Protein AF-A0A967SF61-F1 (afdb_monomer_lite)

Sequence (78 aa):
MREYDVVAVDREIEVAPGVFFPAWTYNGQVPGPTIRCTEGDRVRVNFDNAGTHPHTIHFHGIHAADMDGVFEVVEPGR

Secondary structure (DSSP, 8-state):
-EEEEEEEEEEEEEEETTEEEEEEEETTBSSPP-----TTPPEEEEEEE-SSS-B----SS---GGGSSSS--B-TT-

Structure (mmCIF, N/CA/C/O backbone):
data_AF-A0A967SF61-F1
#
_entry.id   AF-A0A967SF61-F1
#
loop_
_atom_site.group_PDB
_atom_site.id
_atom_site.type_symbol
_atom_site.label_atom_id
_atom_site.label_alt_id
_atom_site.label_comp_id
_atom_site.label_asym_id
_atom_site.label_entity_id
_atom_site.label_seq_id
_atom_site.pdbx_PDB_ins_code
_atom_site.Cartn_x
_atom_site.Cartn_y
_atom_site.Cartn_z
_atom_site.occupancy
_atom_site.B_iso_or_equiv
_atom_site.auth_seq_id
_atom_site.auth_comp_id
_atom_site.auth_asym_id
_atom_site.auth_atom_id
_atom_site.pdbx_PDB_model_num
ATOM 1 N N . MET A 1 1 ? -16.641 -3.123 11.484 1.00 87.44 1 MET A N 1
ATOM 2 C CA . MET A 1 1 ? -15.259 -3.478 11.096 1.00 87.44 1 MET A CA 1
ATOM 3 C C . MET A 1 1 ? -15.196 -3.392 9.585 1.00 87.44 1 MET A C 1
ATOM 5 O O . MET A 1 1 ? -16.068 -3.973 8.950 1.00 87.44 1 MET A O 1
ATOM 9 N N . ARG A 1 2 ? -14.250 -2.631 9.032 1.00 97.12 2 ARG A N 1
ATOM 10 C CA . ARG A 1 2 ? -13.976 -2.572 7.589 1.00 97.12 2 ARG A CA 1
ATOM 11 C C . ARG A 1 2 ? -12.670 -3.292 7.312 1.00 97.12 2 ARG A C 1
ATOM 13 O O . ARG A 1 2 ? -11.710 -3.084 8.047 1.00 97.12 2 ARG A O 1
ATOM 20 N N . GLU A 1 3 ? -12.656 -4.116 6.282 1.00 98.31 3 GLU A N 1
ATOM 21 C CA . GLU A 1 3 ? -11.529 -4.978 5.949 1.00 98.31 3 GLU A CA 1
ATOM 22 C C . GLU A 1 3 ? -11.129 -4.757 4.494 1.00 98.31 3 GLU A C 1
ATOM 24 O O . GLU A 1 3 ? -11.992 -4.525 3.644 1.00 98.31 3 GLU A O 1
ATOM 29 N N . TYR A 1 4 ? -9.823 -4.764 4.248 1.00 98.44 4 TYR A N 1
ATOM 30 C CA . TYR A 1 4 ? -9.216 -4.535 2.945 1.00 98.44 4 TYR A CA 1
ATOM 31 C C . TYR A 1 4 ? -8.083 -5.527 2.744 1.00 98.44 4 TYR A C 1
ATOM 33 O O . TYR A 1 4 ? -7.237 -5.662 3.625 1.00 98.44 4 TYR A O 1
ATOM 41 N N . ASP A 1 5 ? -8.036 -6.140 1.569 1.00 98.44 5 ASP A N 1
ATOM 42 C CA . ASP A 1 5 ? -6.912 -6.968 1.151 1.00 98.44 5 ASP A CA 1
ATOM 43 C C . ASP A 1 5 ? -6.017 -6.146 0.220 1.00 98.44 5 ASP A C 1
ATOM 45 O O . ASP A 1 5 ? -6.469 -5.571 -0.784 1.00 98.44 5 ASP A O 1
ATOM 49 N N . VAL A 1 6 ? -4.748 -6.040 0.595 1.00 98.56 6 VAL A N 1
ATOM 50 C CA . VAL A 1 6 ? -3.735 -5.272 -0.120 1.00 98.56 6 VAL A CA 1
ATOM 51 C C . VAL A 1 6 ? -2.551 -6.181 -0.403 1.00 98.56 6 VAL A C 1
ATOM 53 O O . VAL A 1 6 ? -2.006 -6.800 0.497 1.00 98.56 6 VAL A O 1
ATOM 56 N N . VAL A 1 7 ? -2.127 -6.231 -1.658 1.00 98.75 7 VAL A N 1
ATOM 57 C CA . VAL A 1 7 ? -1.012 -7.056 -2.110 1.00 98.75 7 VAL A CA 1
ATOM 58 C C . VAL A 1 7 ? 0.057 -6.151 -2.699 1.00 98.75 7 VAL A C 1
ATOM 60 O O . VAL A 1 7 ? -0.222 -5.412 -3.649 1.00 98.75 7 VAL A O 1
ATOM 63 N N . ALA A 1 8 ? 1.275 -6.203 -2.162 1.00 98.81 8 ALA A N 1
ATOM 64 C CA . ALA A 1 8 ? 2.434 -5.624 -2.833 1.00 98.81 8 ALA A CA 1
ATOM 65 C C . ALA A 1 8 ? 2.850 -6.522 -4.001 1.00 98.81 8 AL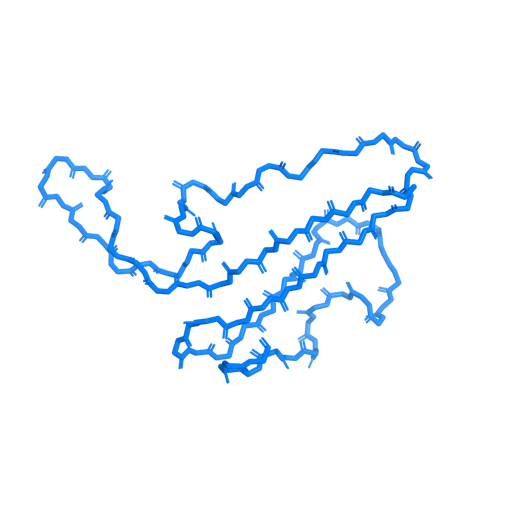A A C 1
ATOM 67 O O . ALA A 1 8 ? 2.994 -7.732 -3.840 1.00 98.81 8 ALA A O 1
ATOM 68 N N . VAL A 1 9 ? 3.023 -5.939 -5.186 1.00 98.62 9 VAL A N 1
ATOM 69 C CA . VAL A 1 9 ? 3.433 -6.666 -6.393 1.00 98.62 9 VAL A CA 1
ATOM 70 C C . VAL A 1 9 ? 4.267 -5.780 -7.315 1.00 98.62 9 VAL A C 1
ATOM 72 O O . VAL A 1 9 ? 3.959 -4.599 -7.516 1.00 98.62 9 VAL A O 1
ATOM 75 N N . ASP A 1 10 ? 5.298 -6.374 -7.910 1.00 98.69 10 ASP A N 1
ATOM 76 C CA . ASP A 1 10 ? 6.174 -5.729 -8.887 1.00 98.69 10 ASP A CA 1
ATOM 77 C C . ASP A 1 10 ? 5.450 -5.628 -10.244 1.00 98.69 10 ASP A C 1
ATOM 79 O O . ASP A 1 10 ? 4.957 -6.628 -10.780 1.00 98.69 10 ASP A O 1
ATOM 83 N N . ARG A 1 11 ? 5.353 -4.422 -10.817 1.00 98.12 11 ARG A N 1
ATOM 84 C CA . ARG A 1 11 ? 4.677 -4.161 -12.102 1.00 98.12 11 ARG A CA 1
ATOM 85 C C . ARG A 1 11 ? 5.374 -3.070 -12.900 1.00 98.12 11 ARG A C 1
ATOM 87 O O . ARG A 1 11 ? 5.796 -2.068 -12.339 1.00 98.12 11 ARG A O 1
ATOM 94 N N . GLU A 1 12 ? 5.396 -3.208 -14.222 1.00 98.12 12 GLU A N 1
ATOM 95 C CA . GLU A 1 12 ? 5.646 -2.056 -15.091 1.00 98.12 12 GLU A CA 1
ATOM 96 C C . GLU A 1 12 ? 4.376 -1.211 -15.221 1.00 98.12 12 GLU A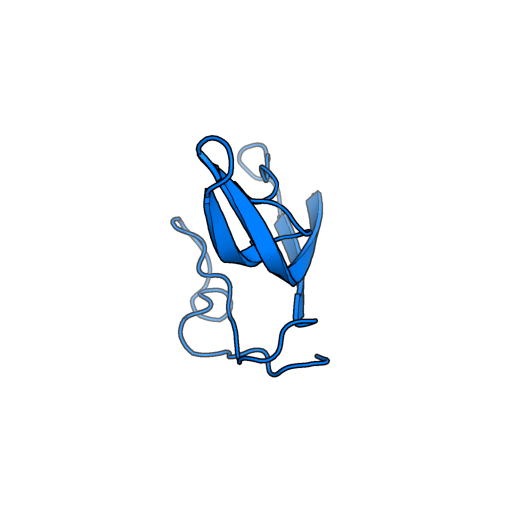 C 1
ATOM 98 O O . GLU A 1 12 ? 3.298 -1.739 -15.504 1.00 98.12 12 GLU A O 1
ATOM 103 N N . ILE A 1 13 ? 4.511 0.099 -15.022 1.00 97.62 13 ILE A N 1
ATOM 104 C CA . ILE A 1 13 ? 3.440 1.080 -15.221 1.00 97.62 13 ILE A CA 1
ATOM 105 C C . ILE A 1 13 ? 3.848 2.087 -16.298 1.00 97.62 13 ILE A C 1
ATOM 107 O O . ILE A 1 13 ? 4.998 2.520 -16.345 1.00 97.62 13 ILE A O 1
ATOM 111 N N . GLU A 1 14 ? 2.914 2.474 -17.163 1.00 97.50 14 GLU A N 1
ATOM 112 C CA . GLU A 1 14 ? 3.139 3.534 -18.149 1.00 97.50 14 GLU A CA 1
ATOM 113 C C . GLU A 1 14 ? 2.896 4.900 -17.491 1.00 97.50 14 GLU A C 1
ATOM 115 O O . GLU A 1 14 ? 1.777 5.213 -17.086 1.00 97.50 14 GLU A O 1
ATOM 120 N N . VAL A 1 15 ? 3.948 5.711 -17.348 1.00 97.56 15 VAL A N 1
ATOM 121 C CA . VAL A 1 15 ? 3.886 7.018 -16.655 1.00 97.56 15 VAL A CA 1
ATOM 122 C C . VAL A 1 15 ? 3.755 8.200 -17.617 1.00 97.56 15 VAL A C 1
ATOM 124 O O . VAL A 1 15 ? 3.321 9.284 -17.233 1.00 97.56 15 VAL A O 1
ATOM 127 N N . ALA A 1 16 ? 4.126 7.987 -18.874 1.00 97.88 16 ALA A N 1
ATOM 128 C CA . ALA A 1 16 ? 3.918 8.880 -20.005 1.00 97.88 16 ALA A CA 1
ATOM 129 C C . ALA A 1 16 ? 3.873 8.022 -21.282 1.00 97.88 16 ALA A C 1
ATOM 131 O O . ALA A 1 16 ? 4.356 6.892 -21.235 1.00 97.88 16 ALA A O 1
ATOM 132 N N . PRO A 1 17 ? 3.347 8.517 -22.417 1.00 98.00 17 PRO A N 1
ATOM 133 C CA . PRO A 1 17 ? 3.241 7.723 -23.642 1.00 98.00 17 PRO A CA 1
ATOM 134 C C . PRO A 1 17 ? 4.565 7.050 -24.036 1.00 98.00 17 PRO A C 1
ATOM 136 O O . PRO A 1 17 ? 5.543 7.729 -24.355 1.00 98.00 17 PRO A O 1
ATOM 139 N N . GLY A 1 18 ? 4.592 5.716 -23.994 1.00 97.94 18 GLY A N 1
ATOM 140 C CA . GLY A 1 18 ? 5.763 4.889 -24.297 1.00 97.94 18 GLY A CA 1
ATOM 141 C C . GLY A 1 18 ? 6.861 4.862 -23.223 1.00 97.94 18 GLY A C 1
ATOM 142 O O . GLY A 1 18 ? 7.909 4.261 -23.456 1.00 97.94 18 GLY A O 1
ATOM 143 N N . VAL A 1 19 ? 6.654 5.491 -22.063 1.00 98.06 19 VAL A N 1
ATOM 144 C CA . VAL A 1 19 ? 7.601 5.514 -20.938 1.00 98.06 19 VAL A CA 1
ATOM 145 C C . VAL A 1 19 ? 7.084 4.600 -19.833 1.00 98.06 19 VAL A C 1
ATOM 147 O O . VAL A 1 19 ? 6.155 4.951 -19.103 1.00 98.06 19 VAL A O 1
ATOM 150 N N . PHE A 1 20 ? 7.720 3.439 -19.698 1.00 98.19 20 PHE A N 1
ATOM 151 C CA . PHE A 1 20 ? 7.411 2.452 -18.667 1.00 98.19 20 PHE A CA 1
ATOM 152 C C . PHE A 1 20 ? 8.375 2.571 -17.489 1.00 98.19 20 PHE A C 1
ATOM 154 O O . PHE A 1 20 ? 9.564 2.846 -17.663 1.00 98.19 20 PHE A O 1
ATOM 161 N N . PHE A 1 21 ? 7.847 2.380 -16.283 1.00 98.25 21 PHE A N 1
ATOM 162 C CA . PHE A 1 21 ? 8.604 2.415 -15.041 1.00 98.25 21 PHE A CA 1
ATOM 163 C C . PHE A 1 21 ? 8.361 1.128 -14.236 1.00 98.25 21 PHE A C 1
ATOM 165 O O . PHE A 1 21 ? 7.197 0.796 -13.989 1.00 98.25 21 PHE A O 1
ATOM 172 N N . PRO A 1 22 ? 9.417 0.414 -13.799 1.00 98.19 22 PRO A N 1
ATOM 173 C CA . PRO A 1 22 ? 9.277 -0.728 -12.903 1.00 98.19 22 PRO A CA 1
ATOM 174 C C . PRO A 1 22 ? 8.920 -0.232 -11.497 1.00 98.19 22 PRO A C 1
ATOM 176 O O . PRO A 1 22 ? 9.749 0.340 -10.791 1.00 98.19 22 PRO A O 1
ATOM 179 N N . ALA A 1 23 ? 7.669 -0.433 -11.097 1.00 98.38 23 ALA A N 1
ATOM 180 C CA . ALA A 1 23 ? 7.115 0.017 -9.830 1.00 98.38 23 ALA A CA 1
ATOM 181 C C . ALA A 1 23 ? 6.832 -1.149 -8.877 1.00 98.38 23 ALA A C 1
ATOM 183 O O . ALA A 1 23 ? 6.389 -2.225 -9.282 1.00 98.38 23 ALA A O 1
ATOM 184 N N . TRP A 1 24 ? 6.979 -0.877 -7.583 1.00 98.75 24 TRP A N 1
ATOM 185 C CA . TRP A 1 24 ? 6.280 -1.621 -6.541 1.00 98.75 24 TRP A CA 1
ATOM 186 C C . TRP A 1 24 ? 4.893 -1.021 -6.374 1.00 98.75 24 TRP A C 1
ATOM 188 O O . TRP A 1 24 ? 4.743 0.192 -6.206 1.00 98.75 24 TRP A O 1
ATOM 198 N N . THR A 1 25 ? 3.871 -1.860 -6.470 1.00 98.69 25 THR A N 1
ATOM 199 C CA . THR A 1 25 ? 2.481 -1.408 -6.535 1.00 98.69 25 THR A CA 1
ATOM 200 C C . THR A 1 25 ? 1.639 -2.092 -5.478 1.00 98.69 25 THR A C 1
ATOM 202 O O . THR A 1 25 ? 1.877 -3.252 -5.149 1.00 98.69 25 THR A O 1
ATOM 205 N N . TYR A 1 26 ? 0.614 -1.396 -4.991 1.00 98.75 26 TYR A N 1
ATOM 206 C CA . TYR A 1 26 ? -0.441 -2.020 -4.201 1.00 98.75 26 TYR A CA 1
ATOM 207 C C . TYR A 1 26 ? -1.580 -2.423 -5.138 1.00 98.75 26 TYR A C 1
ATOM 209 O O . TYR A 1 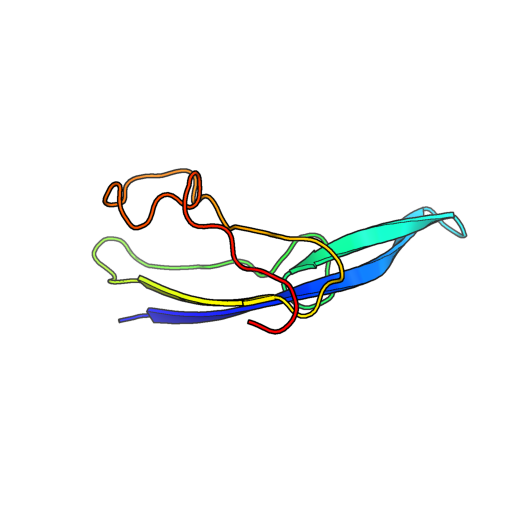26 ? -2.119 -1.591 -5.869 1.00 98.75 26 TYR A O 1
ATOM 217 N N . ASN A 1 27 ? -1.935 -3.706 -5.139 1.00 98.44 27 ASN A N 1
ATOM 218 C CA . ASN A 1 27 ? -2.956 -4.318 -5.999 1.00 98.44 27 ASN A CA 1
ATOM 219 C C . ASN A 1 27 ? -2.730 -4.065 -7.501 1.00 98.44 27 ASN A C 1
ATOM 221 O O . ASN A 1 27 ? -3.683 -3.951 -8.270 1.00 98.44 27 ASN A O 1
ATOM 225 N N . GLY A 1 28 ? -1.468 -3.980 -7.931 1.00 98.00 28 GLY A N 1
ATOM 226 C CA . GLY A 1 28 ? -1.115 -3.867 -9.346 1.00 98.00 28 GLY A CA 1
ATOM 227 C C . GLY A 1 28 ? -1.299 -2.477 -9.955 1.00 98.00 28 GLY A C 1
ATOM 228 O O . GLY A 1 28 ? -1.247 -2.361 -11.178 1.00 98.00 28 GLY A O 1
ATOM 229 N N . GLN A 1 29 ? -1.530 -1.439 -9.146 1.00 97.00 29 GLN A N 1
ATOM 230 C CA . GLN A 1 29 ? -1.762 -0.078 -9.631 1.00 97.00 29 GLN A CA 1
ATOM 231 C C . GLN A 1 29 ? -1.008 0.988 -8.831 1.00 97.00 29 GLN A C 1
ATOM 233 O O . GLN A 1 29 ? -0.691 0.822 -7.650 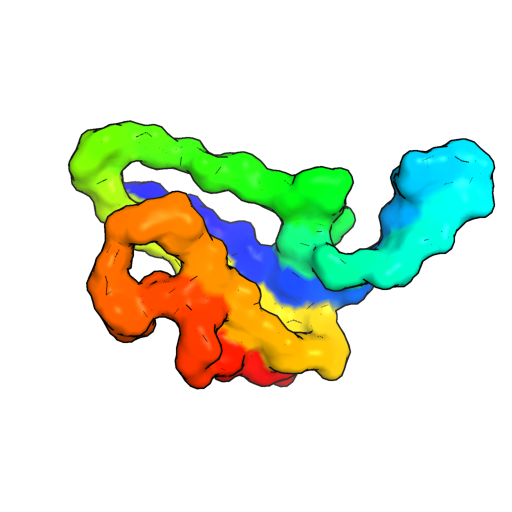1.00 97.00 29 GLN A O 1
ATOM 238 N N . VAL A 1 30 ? -0.760 2.113 -9.503 1.00 97.25 30 VAL A N 1
ATOM 239 C CA . VAL A 1 30 ? -0.314 3.370 -8.902 1.00 97.25 30 VAL A CA 1
ATOM 240 C C . VAL A 1 30 ? -1.230 4.485 -9.419 1.00 97.25 30 VAL A C 1
ATOM 242 O O . VAL A 1 30 ? -1.307 4.668 -10.634 1.00 97.25 30 VAL A O 1
ATOM 245 N N . PRO A 1 31 ? -1.911 5.246 -8.542 1.00 98.12 31 PRO A N 1
ATOM 246 C CA . PRO A 1 31 ? -1.965 5.095 -7.083 1.00 98.12 31 PRO A CA 1
ATOM 247 C C . PRO A 1 31 ? -2.540 3.746 -6.625 1.00 98.12 31 PRO A C 1
ATOM 249 O O . PRO A 1 31 ? -3.312 3.119 -7.346 1.00 98.12 31 PRO A O 1
ATOM 252 N N . GLY A 1 32 ? -2.177 3.318 -5.412 1.00 98.06 32 GLY A N 1
ATOM 253 C CA . GLY A 1 32 ? -2.773 2.140 -4.778 1.00 98.06 32 GLY A CA 1
ATOM 254 C C . GLY A 1 32 ? -4.274 2.321 -4.474 1.00 98.06 32 GLY A C 1
ATOM 255 O O . GLY A 1 32 ? -4.821 3.416 -4.638 1.00 98.06 32 GLY A O 1
ATOM 256 N N . PRO A 1 33 ? -4.971 1.264 -4.016 1.00 97.94 33 PRO A N 1
ATOM 257 C CA . PRO A 1 33 ? -6.389 1.335 -3.672 1.00 97.94 33 PRO A CA 1
ATOM 258 C C . PRO A 1 33 ? -6.691 2.435 -2.651 1.00 97.94 33 PRO A C 1
ATOM 260 O O . PRO A 1 33 ? -5.988 2.601 -1.657 1.00 97.94 33 PRO A O 1
ATOM 263 N N . THR A 1 34 ? -7.789 3.163 -2.858 1.00 97.88 34 THR A N 1
ATOM 264 C CA . THR A 1 34 ? -8.273 4.116 -1.853 1.00 97.88 34 THR A CA 1
ATOM 265 C C . THR A 1 34 ? -8.961 3.365 -0.715 1.00 97.88 34 THR A C 1
ATOM 267 O O . THR A 1 34 ? -10.048 2.816 -0.897 1.00 97.88 34 THR A O 1
ATOM 270 N N . ILE A 1 35 ? -8.366 3.397 0.476 1.00 97.31 35 ILE A N 1
ATOM 271 C CA . ILE A 1 35 ? -9.001 2.919 1.709 1.00 97.31 35 ILE A CA 1
ATOM 272 C C . ILE A 1 35 ? -9.933 4.018 2.231 1.00 97.31 35 ILE A C 1
ATOM 274 O O . ILE A 1 35 ? -9.509 5.152 2.450 1.00 97.31 35 ILE A O 1
ATOM 278 N N . ARG A 1 36 ? -11.220 3.700 2.423 1.00 97.56 36 ARG A N 1
ATOM 279 C CA . ARG A 1 36 ? -12.241 4.665 2.863 1.00 97.56 36 ARG A CA 1
ATOM 280 C C . ARG A 1 36 ? -13.010 4.151 4.074 1.00 97.56 36 ARG A C 1
ATOM 282 O O . ARG A 1 36 ? -13.792 3.211 3.973 1.00 97.56 36 ARG A O 1
ATOM 289 N N . CYS A 1 37 ? -12.868 4.820 5.206 1.00 96.81 37 CYS A N 1
ATOM 290 C CA . CYS A 1 37 ? -13.604 4.511 6.429 1.00 96.81 37 CYS A CA 1
ATOM 291 C C . CYS A 1 37 ? -14.393 5.720 6.943 1.00 96.81 37 CYS A C 1
ATOM 293 O O . CYS A 1 37 ? -14.248 6.838 6.448 1.00 96.81 37 CYS A O 1
ATOM 295 N N . THR A 1 38 ? -15.255 5.474 7.921 1.00 97.88 38 THR A N 1
ATOM 296 C CA . THR A 1 38 ? -15.957 6.488 8.708 1.00 97.88 38 THR A CA 1
ATOM 297 C C . THR A 1 38 ? -15.273 6.611 10.070 1.00 97.88 38 THR A C 1
ATOM 299 O O . THR A 1 38 ? -14.687 5.647 10.559 1.00 97.88 38 THR A O 1
ATOM 302 N N . GLU A 1 39 ? -15.315 7.792 10.689 1.00 97.50 39 GLU A N 1
ATOM 303 C CA . GLU A 1 39 ? -14.820 7.975 12.057 1.00 97.50 39 GLU A CA 1
ATOM 304 C C . GLU A 1 39 ? -15.430 6.930 13.009 1.00 97.50 39 GLU A C 1
ATOM 306 O O . GLU A 1 39 ? -16.625 6.638 12.947 1.00 97.50 39 GLU A O 1
ATOM 311 N N . GLY A 1 40 ? -14.591 6.338 13.863 1.00 96.50 40 GLY A N 1
ATOM 312 C CA . GLY A 1 40 ? -14.982 5.259 14.773 1.00 96.50 40 GLY A CA 1
ATOM 313 C C . GLY A 1 40 ? -14.964 3.855 14.157 1.00 96.50 40 GLY A C 1
ATOM 314 O O . GLY A 1 40 ? -15.080 2.873 14.894 1.00 96.50 40 GLY A O 1
ATOM 315 N N . ASP A 1 41 ? -14.771 3.714 12.840 1.00 97.56 41 ASP A N 1
ATOM 316 C CA . ASP A 1 41 ? -14.600 2.396 12.231 1.00 97.56 41 ASP A CA 1
ATOM 317 C C . ASP A 1 41 ? -13.310 1.725 12.711 1.00 97.56 41 ASP A C 1
ATOM 319 O O . ASP A 1 41 ? -12.214 2.276 12.627 1.00 97.56 41 ASP A O 1
ATOM 323 N N . ARG A 1 42 ? -13.426 0.455 13.106 1.00 96.94 42 ARG A N 1
ATOM 324 C CA . ARG A 1 42 ? -12.265 -0.430 13.217 1.00 96.94 42 ARG A CA 1
ATOM 325 C C . ARG A 1 42 ? -11.872 -0.924 11.828 1.00 96.94 42 ARG A C 1
ATOM 327 O O . ARG A 1 42 ? -12.665 -1.632 11.195 1.00 96.94 42 ARG A O 1
ATOM 334 N N . VAL A 1 43 ? -10.669 -0.570 11.388 1.00 97.44 43 VAL A N 1
ATOM 335 C CA . VAL A 1 43 ? -10.099 -0.960 10.093 1.00 97.44 43 VAL A CA 1
ATOM 336 C C . VAL A 1 43 ? -9.141 -2.134 10.274 1.00 97.44 43 VAL A C 1
ATOM 338 O O . VAL A 1 43 ? -8.372 -2.175 11.233 1.00 97.44 43 VAL A O 1
ATOM 341 N N . ARG A 1 44 ? -9.199 -3.090 9.34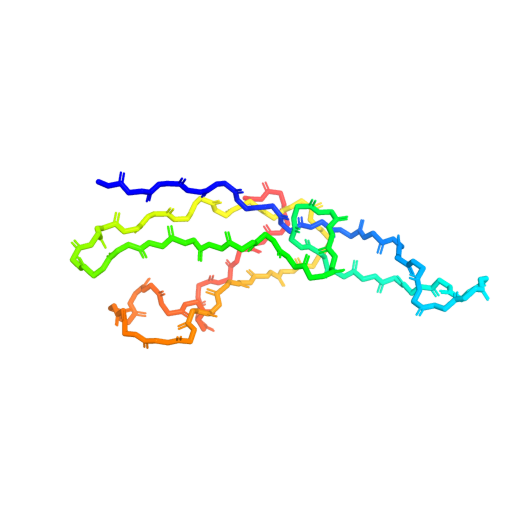9 1.00 98.19 44 ARG A N 1
ATOM 342 C CA . ARG A 1 44 ? -8.206 -4.145 9.166 1.00 98.19 44 ARG A CA 1
ATOM 343 C C . ARG A 1 44 ? -7.694 -4.087 7.734 1.00 98.19 44 ARG A C 1
ATOM 345 O O . ARG A 1 44 ? -8.490 -3.959 6.807 1.00 98.19 44 ARG A O 1
ATOM 352 N N . VAL A 1 45 ? -6.383 -4.200 7.579 1.00 97.88 45 VAL A N 1
ATOM 353 C CA . VAL A 1 45 ? -5.734 -4.355 6.280 1.00 97.88 45 VAL A CA 1
ATOM 354 C C . VAL A 1 45 ? -4.940 -5.647 6.333 1.00 97.88 45 VAL A C 1
ATOM 356 O O . VAL A 1 45 ? -4.008 -5.754 7.125 1.00 97.88 45 VAL A O 1
ATOM 359 N N . ASN A 1 46 ? -5.361 -6.630 5.545 1.00 98.25 46 ASN A N 1
ATOM 360 C CA . ASN A 1 46 ? -4.594 -7.845 5.331 1.00 98.25 46 ASN A CA 1
ATOM 361 C C . ASN A 1 46 ? -3.592 -7.527 4.228 1.00 98.25 46 ASN A C 1
ATOM 363 O O . ASN A 1 46 ? -3.989 -7.128 3.130 1.00 98.25 46 ASN A O 1
ATOM 367 N N . PHE A 1 47 ? -2.310 -7.607 4.561 1.00 98.44 47 PHE A N 1
ATOM 368 C CA . PHE A 1 47 ? -1.237 -7.263 3.647 1.00 98.44 47 PHE A CA 1
ATOM 369 C C . PHE A 1 47 ? -0.453 -8.513 3.273 1.00 98.44 47 PHE A C 1
ATOM 371 O O . PHE A 1 47 ? 0.146 -9.122 4.154 1.00 98.44 47 PHE A O 1
ATOM 378 N N . ASP A 1 48 ? -0.443 -8.835 1.981 1.00 98.56 48 ASP A N 1
ATOM 379 C CA . ASP A 1 48 ? 0.388 -9.894 1.411 1.00 98.56 48 ASP A CA 1
ATOM 380 C C . ASP A 1 48 ? 1.515 -9.272 0.577 1.00 98.56 48 ASP A C 1
ATOM 382 O O . ASP A 1 48 ? 1.309 -8.325 -0.194 1.00 98.56 48 ASP A O 1
ATOM 386 N N . ASN A 1 49 ? 2.715 -9.832 0.668 1.00 98.75 49 ASN A N 1
ATOM 387 C CA . ASN A 1 49 ? 3.845 -9.420 -0.149 1.00 98.75 49 ASN A CA 1
ATOM 388 C C . ASN A 1 49 ? 4.113 -10.438 -1.266 1.00 98.75 49 ASN A C 1
ATOM 390 O O . ASN A 1 49 ? 4.820 -11.425 -1.078 1.00 98.75 49 ASN A O 1
ATOM 394 N N . ALA A 1 50 ? 3.590 -10.168 -2.462 1.00 98.62 50 ALA A N 1
ATOM 395 C CA . ALA A 1 50 ? 3.868 -10.940 -3.676 1.00 98.62 50 ALA A CA 1
ATOM 396 C C . ALA A 1 50 ? 5.010 -10.340 -4.528 1.00 98.62 50 ALA A C 1
ATOM 398 O O . ALA A 1 50 ? 5.194 -10.740 -5.680 1.00 98.62 50 ALA A O 1
ATOM 399 N N . GLY A 1 51 ? 5.741 -9.357 -3.995 1.00 98.31 51 GLY A N 1
ATOM 400 C CA . GLY A 1 51 ? 6.895 -8.733 -4.636 1.00 98.31 51 GLY A CA 1
ATOM 401 C C . GLY A 1 51 ? 8.194 -9.505 -4.415 1.00 98.31 51 GLY A C 1
ATOM 402 O O . GLY A 1 51 ? 8.223 -10.589 -3.834 1.00 98.31 51 GLY A O 1
ATOM 403 N N . THR A 1 52 ? 9.296 -8.929 -4.892 1.00 98.31 52 THR A N 1
ATOM 404 C CA . THR A 1 52 ? 10.644 -9.510 -4.737 1.00 98.31 52 THR A CA 1
ATOM 405 C C . THR A 1 52 ? 11.449 -8.912 -3.582 1.00 98.31 52 THR A C 1
ATOM 407 O O . THR A 1 52 ? 12.518 -9.429 -3.257 1.00 98.31 52 THR A O 1
ATOM 410 N N . HIS A 1 53 ? 10.951 -7.844 -2.952 1.00 98.50 53 HIS A N 1
ATOM 411 C CA . HIS A 1 53 ? 11.634 -7.112 -1.884 1.00 98.50 53 HIS A CA 1
ATOM 412 C C . HIS A 1 53 ? 10.803 -7.109 -0.593 1.00 98.50 53 HIS A C 1
ATOM 414 O O . HIS A 1 53 ? 9.579 -7.231 -0.659 1.00 98.50 53 HIS A O 1
ATOM 420 N N . PRO A 1 54 ? 11.431 -6.951 0.586 1.00 98.38 54 PRO A N 1
ATOM 421 C CA . PRO A 1 54 ? 10.695 -6.784 1.833 1.00 98.38 54 PRO A CA 1
ATOM 422 C C . PRO A 1 54 ? 9.924 -5.457 1.853 1.00 98.38 54 PRO A C 1
ATOM 424 O O . PRO A 1 54 ? 10.443 -4.421 1.424 1.00 98.38 54 PRO A O 1
ATOM 427 N N . HIS A 1 55 ? 8.696 -5.477 2.372 1.00 98.50 55 HIS A N 1
ATOM 428 C CA . HIS A 1 55 ? 7.801 -4.318 2.391 1.00 98.50 55 HIS A CA 1
ATOM 429 C C . HIS A 1 55 ? 7.047 -4.178 3.717 1.00 98.50 55 HIS A C 1
ATOM 431 O O . HIS A 1 55 ? 6.895 -5.134 4.473 1.00 98.50 55 HIS A O 1
ATOM 437 N N . THR A 1 56 ? 6.539 -2.973 3.971 1.00 98.31 56 THR A N 1
ATOM 438 C CA . THR A 1 56 ? 5.581 -2.652 5.037 1.00 98.31 56 THR A CA 1
ATOM 439 C C . THR A 1 56 ? 4.558 -1.637 4.525 1.00 98.31 56 THR A C 1
ATOM 441 O O . THR A 1 56 ? 4.755 -1.030 3.470 1.00 98.31 56 THR A O 1
ATOM 444 N N . ILE A 1 57 ? 3.478 -1.417 5.281 1.00 98.06 57 ILE A N 1
ATOM 445 C CA . ILE A 1 57 ? 2.572 -0.280 5.082 1.00 98.06 57 ILE A CA 1
ATOM 446 C C . ILE A 1 57 ? 2.588 0.570 6.350 1.00 98.06 57 ILE A C 1
ATOM 448 O O . ILE A 1 57 ? 2.116 0.125 7.392 1.00 98.06 57 ILE A O 1
ATOM 452 N N . HIS A 1 58 ? 3.074 1.805 6.239 1.00 97.88 58 HIS A N 1
ATOM 453 C CA . HIS A 1 58 ? 2.927 2.815 7.282 1.00 97.88 58 HIS A CA 1
ATOM 454 C C . HIS A 1 58 ? 1.704 3.694 6.995 1.00 97.88 58 HIS A C 1
ATOM 456 O O . HIS A 1 58 ? 1.629 4.359 5.955 1.00 97.88 58 HIS A O 1
ATOM 462 N N . PHE A 1 59 ? 0.729 3.692 7.906 1.00 97.38 59 PHE A N 1
ATOM 463 C CA . PHE A 1 59 ? -0.475 4.510 7.786 1.00 97.38 59 PHE A CA 1
ATOM 464 C C . PHE A 1 59 ? -0.245 5.887 8.393 1.00 97.38 59 PHE A C 1
ATOM 466 O O . PHE A 1 59 ? -0.140 6.039 9.599 1.00 97.38 59 PHE A O 1
ATOM 473 N N . HIS A 1 60 ? -0.263 6.927 7.569 1.00 97.88 60 HIS A N 1
ATOM 474 C CA . HIS A 1 60 ? -0.120 8.288 8.072 1.00 97.88 60 HIS A CA 1
ATOM 475 C C . HIS A 1 60 ? -1.388 8.713 8.845 1.00 97.88 60 HIS A C 1
ATOM 477 O O . HIS A 1 60 ? -2.409 9.055 8.242 1.00 97.88 60 HIS A O 1
ATOM 483 N N . GLY A 1 61 ? -1.351 8.647 10.180 1.00 94.69 61 GLY A N 1
ATOM 484 C CA . GLY A 1 61 ? -2.516 8.888 11.034 1.00 94.69 61 GLY A CA 1
ATOM 485 C C . GLY A 1 61 ? -2.318 8.445 12.487 1.00 94.69 61 GLY A C 1
ATOM 486 O O . GLY A 1 61 ? -1.207 8.469 13.005 1.00 94.69 61 GLY A O 1
ATOM 487 N N . ILE A 1 62 ? -3.417 8.080 13.161 1.00 95.44 62 ILE A N 1
ATOM 488 C CA . ILE A 1 62 ? -3.406 7.588 14.548 1.00 95.44 62 ILE A CA 1
ATOM 489 C C . ILE A 1 62 ? -3.647 6.078 14.552 1.00 95.44 62 ILE A C 1
ATOM 491 O O . ILE A 1 62 ? -4.691 5.609 14.098 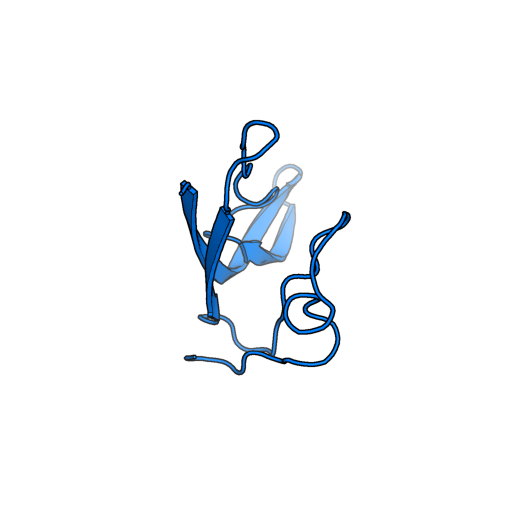1.00 95.44 62 ILE A O 1
ATOM 495 N N . HIS A 1 63 ? -2.713 5.333 15.130 1.00 96.44 63 HIS A N 1
ATOM 496 C CA . HIS A 1 63 ? -2.803 3.897 15.384 1.00 96.44 63 HIS A CA 1
ATOM 497 C C . HIS A 1 63 ? -1.916 3.536 16.586 1.00 96.44 63 HIS A C 1
ATOM 499 O O . HIS A 1 63 ? -1.148 4.361 17.085 1.00 96.44 63 HIS A O 1
ATOM 505 N N . ALA A 1 64 ? -2.045 2.307 17.082 1.00 95.88 64 ALA A N 1
ATOM 506 C CA . ALA A 1 64 ? -1.129 1.779 18.085 1.00 95.88 64 ALA A CA 1
ATOM 507 C C . ALA A 1 64 ? 0.271 1.557 17.477 1.00 95.88 64 ALA A C 1
ATOM 509 O O . ALA A 1 64 ? 0.416 1.445 16.258 1.00 95.88 64 ALA A O 1
ATOM 510 N N . ALA A 1 65 ? 1.303 1.531 18.323 1.00 96.12 65 ALA A N 1
ATOM 511 C CA . ALA A 1 65 ? 2.694 1.424 17.875 1.00 96.12 65 ALA A CA 1
ATOM 512 C C . ALA A 1 65 ? 3.008 0.074 17.205 1.00 96.12 65 ALA A C 1
ATOM 514 O O . ALA A 1 65 ? 3.816 0.021 16.291 1.00 96.12 65 ALA A O 1
ATOM 515 N N . ASP A 1 66 ? 2.330 -0.998 17.618 1.00 95.56 66 ASP A N 1
ATOM 516 C CA . ASP A 1 66 ? 2.439 -2.342 17.036 1.00 95.56 66 ASP A CA 1
ATOM 517 C C . ASP A 1 66 ? 1.767 -2.476 15.655 1.00 95.56 66 ASP A C 1
ATOM 519 O O . ASP A 1 66 ? 1.859 -3.524 15.024 1.00 95.56 66 ASP A O 1
ATOM 523 N N . MET A 1 67 ? 1.100 -1.419 15.178 1.00 97.00 67 MET A N 1
ATOM 524 C CA . MET A 1 67 ? 0.448 -1.340 13.865 1.00 97.00 67 MET A CA 1
ATOM 525 C C . MET A 1 67 ? 1.022 -0.195 13.008 1.00 97.00 67 MET A C 1
ATOM 527 O O . MET A 1 67 ? 0.353 0.281 12.093 1.00 97.00 67 MET A O 1
ATOM 531 N N . ASP A 1 68 ? 2.230 0.283 13.331 1.00 97.44 68 ASP A N 1
ATOM 532 C CA . ASP A 1 68 ? 2.879 1.431 12.679 1.00 97.44 68 ASP A CA 1
ATOM 533 C C . ASP A 1 68 ? 3.514 1.082 11.326 1.00 97.44 68 ASP A C 1
ATOM 535 O O . ASP A 1 68 ? 3.572 1.922 10.429 1.00 97.44 68 ASP A O 1
ATOM 539 N N . GLY A 1 69 ? 3.982 -0.159 11.156 1.00 97.25 69 GLY A N 1
ATOM 540 C CA . GLY A 1 69 ? 4.612 -0.606 9.912 1.00 97.25 69 GLY A CA 1
ATOM 541 C C . GLY A 1 69 ? 6.023 -0.050 9.692 1.00 97.25 69 GLY A C 1
ATOM 542 O O . GLY A 1 69 ? 6.502 -0.029 8.559 1.00 97.25 69 GLY A O 1
ATOM 543 N N . VAL A 1 70 ? 6.698 0.403 10.753 1.00 96.25 70 VAL A N 1
ATOM 544 C CA . VAL A 1 70 ? 8.091 0.884 10.696 1.00 96.25 70 VAL A CA 1
ATOM 545 C C . VAL A 1 70 ? 9.096 -0.222 11.031 1.00 96.25 70 VAL A C 1
ATOM 547 O O . VAL A 1 70 ? 10.199 -0.215 10.484 1.00 96.25 70 VAL A O 1
ATOM 550 N N . PHE A 1 71 ? 8.737 -1.186 11.886 1.00 89.38 71 PHE A N 1
ATOM 551 C CA . PHE A 1 71 ? 9.662 -2.229 12.351 1.00 89.38 71 PHE A CA 1
ATOM 552 C C . PHE A 1 71 ? 9.284 -3.640 11.871 1.00 89.38 71 PHE A C 1
ATOM 554 O O . PHE A 1 71 ? 10.157 -4.496 11.719 1.00 89.38 71 PHE A O 1
ATOM 561 N N . GLU A 1 72 ? 8.003 -3.890 11.606 1.00 89.38 72 GLU A N 1
ATOM 562 C CA . GLU A 1 72 ? 7.445 -5.202 11.271 1.00 89.38 72 GLU A CA 1
ATOM 563 C C . GLU A 1 72 ? 7.456 -5.450 9.758 1.00 89.38 72 GLU A C 1
ATOM 565 O O . GLU A 1 72 ? 6.440 -5.327 9.075 1.00 89.38 72 GLU A O 1
ATOM 570 N N . VAL A 1 73 ? 8.628 -5.797 9.229 1.00 95.50 73 VAL A N 1
ATOM 571 C CA . VAL A 1 73 ? 8.818 -6.084 7.800 1.00 95.50 73 VAL A CA 1
ATOM 572 C C . VAL A 1 73 ? 8.091 -7.365 7.377 1.00 95.50 73 VAL A C 1
ATOM 574 O O . VAL A 1 73 ? 8.216 -8.405 8.026 1.00 95.50 73 VAL A O 1
ATOM 577 N N . VAL A 1 74 ? 7.375 -7.304 6.250 1.00 98.06 74 VAL A N 1
ATOM 578 C CA . VAL A 1 74 ? 6.771 -8.465 5.585 1.00 98.06 74 VAL A CA 1
ATOM 579 C C . VAL A 1 74 ? 7.672 -8.902 4.433 1.00 98.06 74 VAL A C 1
ATOM 581 O O . VAL A 1 74 ? 7.838 -8.200 3.431 1.00 98.06 74 VAL A O 1
ATOM 584 N N . GLU A 1 75 ? 8.285 -10.070 4.599 1.00 98.38 75 GLU A N 1
ATOM 585 C CA . GLU A 1 75 ? 9.159 -10.691 3.601 1.00 98.38 75 GLU A CA 1
ATOM 586 C C . GLU A 1 75 ? 8.375 -11.162 2.361 1.00 98.38 75 GLU A C 1
ATOM 588 O O . GLU A 1 75 ? 7.186 -11.460 2.469 1.00 98.38 75 GLU A O 1
ATOM 593 N N . PRO A 1 76 ? 9.020 -11.293 1.189 1.00 98.56 76 PRO A N 1
ATOM 594 C CA . PRO A 1 76 ? 8.401 -11.889 0.007 1.00 98.56 76 PRO A CA 1
ATOM 595 C C . PRO A 1 76 ? 7.737 -13.252 0.268 1.00 98.56 76 PRO A C 1
ATOM 597 O O . PRO A 1 76 ? 8.316 -14.141 0.901 1.00 98.56 76 PRO A O 1
ATOM 600 N N . GLY A 1 77 ? 6.533 -13.438 -0.275 1.00 96.50 77 GLY A N 1
ATOM 601 C CA . GLY A 1 77 ? 5.723 -14.652 -0.148 1.00 96.50 77 GLY A CA 1
ATOM 602 C C . GLY A 1 77 ? 5.027 -14.823 1.205 1.00 96.50 77 GLY A C 1
ATOM 603 O O . GLY A 1 77 ? 4.635 -15.948 1.534 1.00 96.50 77 GLY A O 1
ATOM 604 N N . ARG A 1 78 ? 4.925 -13.754 2.001 1.00 89.12 78 ARG A N 1
ATOM 605 C CA . ARG A 1 78 ? 4.238 -13.724 3.297 1.00 89.12 78 ARG A CA 1
ATOM 606 C C . ARG A 1 78 ? 2.975 -12.895 3.273 1.00 89.12 78 ARG A C 1
ATOM 608 O O . ARG A 1 78 ? 2.893 -11.986 2.419 1.00 89.12 78 ARG A O 1
#

Radius of gyration: 14.12 Å; chains: 1; bounding box: 28×24×42 Å

pLDDT: mean 97.29, std 2.16, range [87.44, 98.81]

Foldseek 3Di:
DAEEEWEFAWDWDDPDVVDTDTDGAIVRDPVHDDDDDDPPDDYYYHYAYQYQAKAFDADPDDDDPVNRRPPDIDHHGD